Protein AF-A0A968T873-F1 (afdb_monomer)

Mean predicted aligned error: 3.43 Å

Secondary structure (DSSP, 8-state):
--------TTTTTBTT--HHHHHHHHHHTT--EEEEE-SS---TT---TT-TT-TTSPPTT-B--SEEEPTTT--EEEEEE-HHHHHHHHHHHHHHHHTT-EEEEE------SHHHHHH-TT---

Radius of gyration: 14.8 Å; Cα contacts (8 Å, |Δi|>4): 208; chains: 1; bounding box: 40×30×40 Å

Sequence (125 aa):
MIITSAEHYGAVMNADFDYAKYLATLKNDGMNYTRIFLGPYSEIGADLFGIKKNTMNPAPGKWLTPWVKDTATGRYKLDEWNEAFFSRLKSFIAEAQKNDVIVEVTFFTSYYGNHQWSNSPFNPQ

Foldseek 3Di:
DADDDAQLQLCLQFQPHPLLVVLLVCLVVVGAEYEYEQALFACAPHCPPVDPPRSRHHDPPRGDHQFDQDPVVRATDPVHGDPSSVVSVVVSVVSSVVSNHHYHYHHDDDDPDPVRLVNGNPNPD

Nearest PDB structures (foldseek):
  3ehe-assembly1_A  TM=5.124E-01  e=3.552E-01  Archaeoglobus fulgidus
  6fn2-assembly1_A  TM=3.966E-01  e=3.016E+00  Chlamydomonas reinhardtii
  3iha-assembly2_B-2  TM=4.652E-01  e=6.293E+00  Micrococcus luteus
  6ulw-assembly2_B  TM=4.425E-01  e=9.399E+00  Bacillus stratosphericus LAMA 585
  3qi7-assembly2_B  TM=2.977E-01  e=7.193E+00  Clostridioides difficile 630

Structure (mmCIF, N/CA/C/O backbone):
data_AF-A0A968T873-F1
#
_entry.id   AF-A0A968T873-F1
#
loop_
_atom_site.group_PDB
_atom_site.id
_atom_site.type_symbol
_atom_site.label_atom_id
_atom_site.label_alt_id
_atom_site.label_comp_id
_atom_site.label_asym_id
_atom_site.label_entity_id
_atom_site.label_seq_id
_atom_site.pdbx_PDB_ins_code
_atom_site.Cartn_x
_atom_site.Cartn_y
_atom_site.Cartn_z
_atom_site.occupancy
_atom_site.B_iso_or_equiv
_atom_site.auth_seq_id
_atom_site.auth_comp_id
_atom_site.auth_asym_id
_atom_site.auth_atom_id
_atom_site.pdbx_PDB_model_num
ATOM 1 N N . MET A 1 1 ? -20.165 -4.867 14.372 1.00 82.75 1 MET A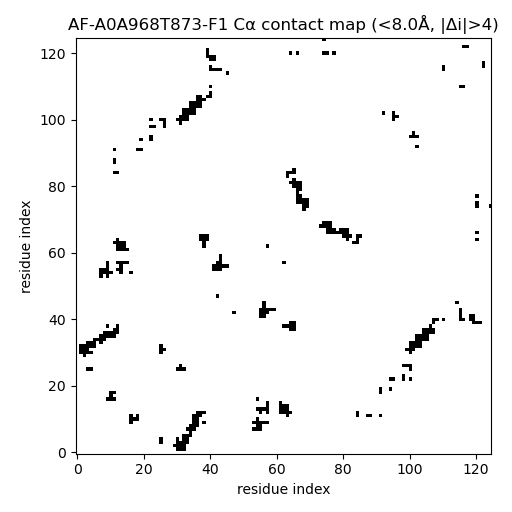 N 1
ATOM 2 C CA . MET A 1 1 ? -20.425 -3.902 13.280 1.00 82.75 1 MET A CA 1
ATOM 3 C C . MET A 1 1 ? -19.075 -3.413 12.766 1.00 82.75 1 MET A C 1
ATOM 5 O O . MET A 1 1 ? -18.198 -3.199 13.594 1.00 82.75 1 MET A O 1
ATOM 9 N N . ILE A 1 2 ? -18.886 -3.320 11.445 1.00 92.88 2 ILE A N 1
ATOM 10 C CA . ILE A 1 2 ? -17.647 -2.826 10.813 1.00 92.88 2 ILE A CA 1
ATOM 11 C C . ILE A 1 2 ? -17.907 -1.396 10.333 1.00 92.88 2 ILE A C 1
ATOM 13 O O . ILE A 1 2 ? -18.898 -1.174 9.639 1.00 92.88 2 ILE A O 1
ATOM 17 N N . ILE A 1 3 ? -17.062 -0.441 10.728 1.00 93.25 3 ILE A N 1
ATOM 18 C CA . ILE A 1 3 ? -17.201 0.986 10.394 1.00 93.25 3 ILE A CA 1
ATOM 19 C C . ILE A 1 3 ? -15.838 1.535 9.986 1.00 93.25 3 ILE A C 1
ATOM 21 O O . ILE A 1 3 ? -14.834 1.282 10.652 1.00 93.25 3 ILE A O 1
ATOM 25 N N . THR A 1 4 ? -15.796 2.289 8.887 1.00 93.06 4 THR A N 1
ATOM 26 C CA . THR A 1 4 ? -14.547 2.832 8.346 1.00 93.06 4 THR A CA 1
ATOM 27 C C . THR A 1 4 ? -14.763 3.922 7.294 1.00 93.06 4 THR A C 1
ATOM 29 O O . THR A 1 4 ? -15.829 4.013 6.686 1.00 93.06 4 THR A O 1
ATOM 32 N N . SER A 1 5 ? -13.702 4.686 7.039 1.00 84.81 5 SER A N 1
ATOM 33 C CA . SER A 1 5 ? -13.412 5.341 5.767 1.00 84.81 5 SER A CA 1
ATOM 34 C C . SER A 1 5 ? -12.170 4.682 5.141 1.00 84.81 5 SER A C 1
ATOM 36 O O . SER A 1 5 ? -11.038 4.858 5.610 1.00 84.81 5 SER A O 1
ATOM 38 N N . ALA A 1 6 ? -12.378 3.877 4.094 1.00 79.00 6 ALA A N 1
ATOM 39 C CA . ALA A 1 6 ? -11.365 2.964 3.552 1.00 79.00 6 ALA A CA 1
ATOM 40 C C . ALA A 1 6 ? -10.787 3.384 2.187 1.00 79.00 6 ALA A C 1
ATOM 42 O O . ALA A 1 6 ? -10.512 2.526 1.360 1.00 79.00 6 ALA A O 1
ATOM 43 N N . GLU A 1 7 ? -10.574 4.677 1.935 1.00 82.88 7 GLU A N 1
ATOM 44 C CA . GLU A 1 7 ? -10.035 5.170 0.646 1.00 82.88 7 GLU A CA 1
ATOM 45 C C . GLU A 1 7 ? -8.493 5.139 0.548 1.00 82.88 7 GLU A C 1
ATOM 47 O O . GLU A 1 7 ? -7.910 5.398 -0.505 1.00 82.88 7 GLU A O 1
ATOM 52 N N . HIS A 1 8 ? -7.795 4.809 1.638 1.00 91.31 8 HIS A N 1
ATOM 53 C CA . HIS A 1 8 ? -6.330 4.859 1.721 1.00 91.31 8 HIS A CA 1
ATOM 54 C C . HIS A 1 8 ? -5.661 3.567 1.211 1.00 91.31 8 HIS A C 1
ATOM 56 O O . HIS A 1 8 ? -4.762 3.022 1.852 1.00 91.31 8 HIS A O 1
ATOM 62 N N . TYR A 1 9 ? -6.085 3.081 0.039 1.00 94.44 9 TYR A N 1
ATOM 63 C CA . TYR A 1 9 ? -5.646 1.803 -0.541 1.00 94.44 9 TYR A CA 1
ATOM 64 C C . TYR A 1 9 ? -4.122 1.688 -0.689 1.00 94.44 9 TYR A C 1
ATOM 66 O O . TYR A 1 9 ? -3.556 0.603 -0.546 1.00 94.44 9 TYR A O 1
ATOM 74 N N . GLY A 1 10 ? -3.443 2.810 -0.933 1.00 95.25 10 GLY A N 1
ATOM 75 C CA . GLY A 1 10 ? -2.001 2.866 -1.135 1.00 95.25 10 GLY A CA 1
ATOM 76 C C . GLY A 1 10 ? -1.177 2.935 0.151 1.00 95.25 10 GLY A C 1
ATOM 77 O O . GLY A 1 10 ? 0.033 3.128 0.064 1.00 95.25 10 GLY A O 1
ATOM 78 N N . ALA A 1 11 ? -1.779 2.796 1.338 1.00 96.31 11 ALA A N 1
ATOM 79 C CA . ALA A 1 11 ? -1.117 3.066 2.620 1.00 96.31 11 ALA A CA 1
ATOM 80 C C . ALA A 1 11 ? 0.197 2.290 2.851 1.00 96.31 11 ALA A C 1
ATOM 82 O O . ALA A 1 11 ? 1.120 2.796 3.498 1.00 96.31 11 ALA A O 1
ATOM 83 N N . VAL A 1 12 ? 0.309 1.078 2.295 1.00 97.19 12 VAL A N 1
ATOM 84 C CA . VAL A 1 12 ? 1.535 0.266 2.355 1.00 97.19 12 VAL A CA 1
ATOM 85 C C . VAL A 1 12 ? 2.452 0.537 1.163 1.00 97.19 12 VAL A C 1
ATOM 87 O O . VAL A 1 12 ? 3.636 0.797 1.362 1.00 97.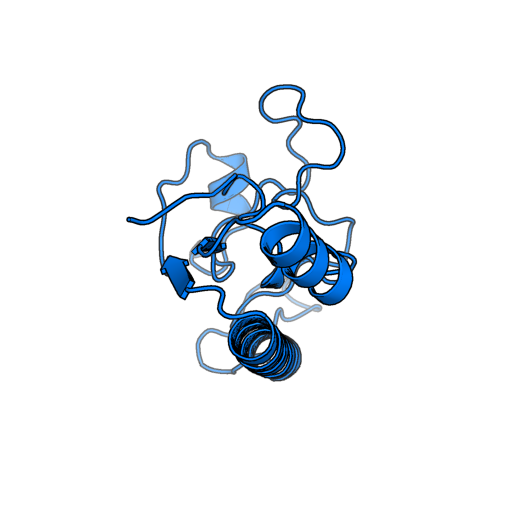19 12 VAL A O 1
ATOM 90 N N . MET A 1 13 ? 1.929 0.516 -0.065 1.00 95.81 13 MET A N 1
ATOM 91 C CA . MET A 1 13 ? 2.736 0.671 -1.286 1.00 95.81 13 MET A CA 1
ATOM 92 C C . MET A 1 13 ? 3.268 2.095 -1.518 1.00 95.81 13 MET A C 1
ATOM 94 O O . MET A 1 13 ? 4.179 2.279 -2.320 1.00 95.81 13 MET A O 1
ATOM 98 N N . ASN A 1 14 ? 2.733 3.103 -0.831 1.00 96.31 14 ASN A N 1
ATOM 99 C CA . ASN A 1 14 ? 3.256 4.463 -0.830 1.00 96.31 14 ASN A CA 1
ATOM 100 C C . ASN A 1 14 ? 4.215 4.650 0.350 1.00 96.31 14 ASN A C 1
ATOM 102 O O . ASN A 1 14 ? 3.782 4.708 1.502 1.00 96.31 14 ASN A O 1
ATOM 106 N N . ALA A 1 15 ? 5.515 4.750 0.066 1.00 96.00 15 ALA A N 1
ATOM 107 C CA . ALA A 1 15 ? 6.557 4.852 1.086 1.00 96.00 15 ALA A CA 1
ATOM 108 C C . ALA A 1 15 ? 6.449 6.114 1.961 1.00 96.00 15 ALA A C 1
ATOM 110 O O . ALA A 1 15 ? 6.886 6.083 3.110 1.00 96.00 15 ALA A O 1
ATOM 111 N N . ASP A 1 16 ? 5.842 7.189 1.450 1.00 96.00 16 ASP A N 1
ATOM 112 C CA . ASP A 1 16 ? 5.697 8.460 2.171 1.00 96.00 16 ASP A CA 1
ATOM 113 C C . ASP A 1 16 ? 4.396 8.543 2.987 1.00 96.00 16 ASP A C 1
ATOM 115 O O . ASP A 1 16 ? 4.174 9.516 3.708 1.00 96.00 16 ASP A O 1
ATOM 119 N N . PHE A 1 17 ? 3.517 7.537 2.899 1.00 96.44 17 PHE A N 1
ATOM 120 C CA . PHE A 1 17 ? 2.280 7.532 3.672 1.00 96.44 17 PHE A CA 1
ATOM 121 C C . PHE A 1 17 ? 2.553 7.245 5.155 1.00 96.44 17 PHE A C 1
ATOM 123 O O . PHE A 1 17 ? 3.177 6.241 5.507 1.00 96.44 17 PHE A O 1
ATOM 130 N N . ASP A 1 18 ? 2.050 8.099 6.042 1.00 97.50 18 ASP A N 1
ATOM 131 C CA . ASP A 1 18 ? 2.143 7.898 7.489 1.00 97.50 18 ASP A CA 1
ATOM 132 C C . ASP A 1 18 ? 0.990 7.008 7.975 1.00 97.50 18 ASP A C 1
ATOM 134 O O . ASP A 1 18 ? -0.071 7.479 8.400 1.00 97.50 18 ASP A O 1
ATOM 138 N N . TYR A 1 19 ? 1.188 5.692 7.871 1.00 97.62 19 TYR A N 1
ATOM 139 C CA . TYR A 1 19 ? 0.168 4.729 8.279 1.00 97.62 19 TYR A CA 1
ATOM 140 C C . TYR A 1 19 ? -0.060 4.689 9.789 1.00 97.62 19 TYR A C 1
ATOM 142 O O . TYR A 1 19 ? -1.158 4.340 10.211 1.00 97.62 19 TYR A O 1
ATOM 150 N N . ALA A 1 20 ? 0.936 5.044 10.605 1.00 98.19 20 ALA A N 1
ATOM 151 C CA . ALA A 1 20 ? 0.783 5.049 12.056 1.00 98.19 20 ALA A CA 1
ATOM 152 C C . ALA A 1 20 ? -0.196 6.147 12.473 1.00 98.19 20 ALA A C 1
ATOM 154 O O . ALA A 1 20 ? -1.156 5.885 13.199 1.00 98.19 20 ALA A O 1
ATOM 155 N N . LYS A 1 21 ? -0.021 7.355 11.920 1.00 97.94 21 LYS A N 1
ATOM 156 C CA . LYS A 1 21 ? -0.981 8.444 12.100 1.00 97.94 21 LYS A CA 1
ATOM 157 C C . LYS A 1 21 ? -2.367 8.065 11.587 1.00 97.94 21 LYS A C 1
ATOM 159 O O . LYS A 1 21 ? -3.344 8.292 12.290 1.00 97.94 21 LYS A O 1
ATOM 164 N N . TYR A 1 22 ? -2.457 7.471 10.397 1.00 97.19 22 TYR A N 1
ATOM 165 C CA . TYR A 1 22 ? -3.737 7.050 9.822 1.00 97.19 22 TYR A CA 1
ATOM 166 C C . TYR A 1 22 ? -4.484 6.041 10.708 1.00 97.19 22 TYR A C 1
ATOM 168 O O . TYR A 1 22 ? -5.653 6.255 11.020 1.00 97.19 22 TYR A O 1
ATOM 176 N N . LEU A 1 23 ? -3.818 4.974 11.155 1.00 97.94 23 LEU A N 1
ATOM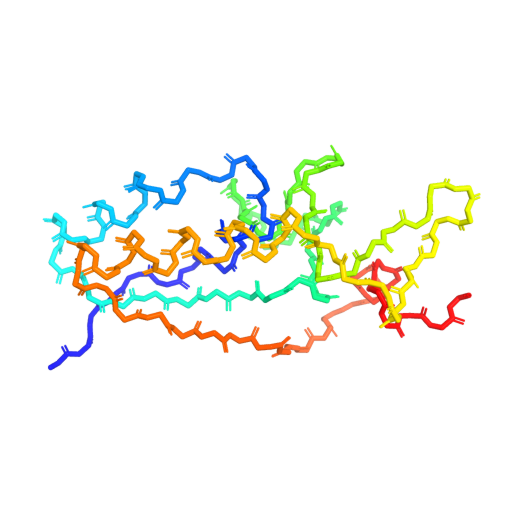 177 C CA . LEU A 1 23 ? -4.431 3.930 11.984 1.00 97.94 23 LEU A CA 1
ATOM 178 C C . LEU A 1 23 ? -4.831 4.457 13.369 1.00 97.94 23 LEU A C 1
ATOM 180 O O . LEU A 1 23 ? -5.898 4.106 13.871 1.00 97.94 23 LEU A O 1
ATOM 184 N N . ALA A 1 24 ? -4.027 5.349 13.956 1.00 98.19 24 ALA A N 1
ATOM 185 C CA . ALA A 1 24 ? -4.391 6.043 15.188 1.00 98.19 24 ALA A CA 1
ATOM 186 C C . ALA A 1 24 ? -5.620 6.949 14.995 1.00 98.19 24 ALA A C 1
ATOM 188 O O . ALA A 1 24 ? -6.492 6.992 15.860 1.00 98.19 24 ALA A O 1
ATOM 189 N N . THR A 1 25 ? -5.723 7.646 13.857 1.00 97.19 25 THR A N 1
ATOM 190 C CA . THR A 1 25 ? -6.911 8.438 13.510 1.00 97.19 25 THR A CA 1
ATOM 191 C C . THR A 1 25 ? -8.152 7.559 13.385 1.00 97.19 25 THR A C 1
ATOM 193 O O . THR A 1 25 ? -9.154 7.881 14.012 1.00 97.19 25 THR A O 1
ATOM 196 N N . LEU A 1 26 ? -8.080 6.424 12.674 1.00 97.25 26 LEU A N 1
ATOM 197 C CA . LEU A 1 26 ? -9.213 5.493 12.568 1.00 97.25 26 LEU A CA 1
ATOM 198 C C . LEU A 1 26 ? -9.740 5.093 13.948 1.00 97.25 26 LEU A C 1
ATOM 200 O O . LEU A 1 26 ? -10.933 5.222 14.208 1.00 97.25 26 LEU A O 1
ATOM 204 N N . LYS A 1 27 ? -8.845 4.682 14.851 1.00 96.88 27 LYS A N 1
ATOM 205 C CA . LYS A 1 27 ? -9.213 4.323 16.223 1.00 96.88 27 LYS A CA 1
ATOM 206 C C . LYS A 1 27 ? -9.872 5.482 16.968 1.00 96.88 27 LYS A C 1
ATOM 208 O O . LYS A 1 27 ? -10.909 5.288 17.598 1.00 96.88 27 LYS A O 1
ATOM 213 N N . ASN A 1 28 ? -9.269 6.670 16.917 1.00 97.44 28 ASN A N 1
ATOM 214 C CA . ASN A 1 28 ? -9.773 7.852 17.622 1.00 97.44 28 ASN A CA 1
ATOM 215 C C . ASN A 1 28 ? -11.162 8.277 17.126 1.00 97.44 28 ASN A C 1
ATOM 217 O O . ASN A 1 28 ? -11.967 8.755 17.921 1.00 97.44 28 ASN A O 1
ATOM 221 N N . ASP A 1 29 ? -11.453 8.035 15.849 1.00 97.00 29 ASP A N 1
ATOM 222 C CA . ASP A 1 29 ? -12.745 8.323 15.225 1.00 97.00 29 ASP A CA 1
ATOM 223 C C . ASP A 1 29 ? -13.741 7.145 15.340 1.00 97.00 29 ASP A C 1
ATOM 225 O O . ASP A 1 29 ? -14.828 7.183 14.761 1.00 97.00 29 ASP A O 1
ATOM 229 N N . GLY A 1 30 ? -13.401 6.086 16.088 1.00 96.19 30 GLY A N 1
ATOM 230 C CA . GLY A 1 30 ? -14.269 4.927 16.331 1.00 96.19 30 GLY A CA 1
ATOM 231 C C . GLY A 1 30 ? -14.397 3.957 15.149 1.00 96.19 30 GLY A C 1
ATOM 232 O O . GLY A 1 30 ? -15.327 3.150 15.108 1.00 96.19 30 GLY A O 1
ATOM 233 N N . MET A 1 31 ? -13.483 4.031 14.182 1.00 97.62 31 MET A N 1
ATOM 234 C CA . MET A 1 31 ? -13.402 3.132 13.032 1.00 97.62 31 MET A CA 1
ATOM 235 C C . MET A 1 31 ? -12.514 1.923 13.342 1.00 97.62 31 MET A C 1
ATOM 237 O O . MET A 1 31 ? -11.497 2.039 14.020 1.00 97.62 31 MET A O 1
ATOM 241 N N . ASN A 1 32 ? -12.872 0.758 12.799 1.00 97.31 32 ASN A N 1
ATOM 242 C CA . ASN A 1 32 ? -12.234 -0.525 13.123 1.00 97.31 32 ASN A CA 1
ATOM 243 C C . ASN A 1 32 ? -11.843 -1.350 11.890 1.00 97.31 32 ASN A C 1
ATOM 245 O O . ASN A 1 32 ? -11.612 -2.554 11.990 1.00 97.31 32 ASN A O 1
ATOM 249 N N . TYR A 1 33 ? -11.784 -0.728 10.714 1.00 97.69 33 TYR A N 1
ATOM 250 C CA . TYR A 1 33 ? -11.420 -1.409 9.475 1.00 97.69 33 TYR A CA 1
ATOM 251 C C . TYR A 1 33 ? -10.644 -0.489 8.532 1.00 97.69 33 TYR A C 1
ATOM 253 O O . TYR A 1 33 ? -10.825 0.727 8.547 1.00 97.69 33 TYR A O 1
ATOM 261 N N . THR A 1 34 ? -9.810 -1.065 7.674 1.00 97.56 34 THR A N 1
ATOM 262 C CA . THR A 1 34 ? -9.243 -0.408 6.494 1.00 97.56 34 THR A CA 1
ATOM 263 C C . THR A 1 34 ? -8.953 -1.432 5.397 1.00 97.56 34 THR A C 1
ATOM 265 O O . THR A 1 34 ? -8.851 -2.630 5.662 1.00 97.56 34 THR A O 1
ATOM 268 N N . ARG A 1 35 ? -8.796 -0.960 4.159 1.00 96.50 35 ARG A N 1
ATOM 269 C CA . ARG A 1 35 ? -8.477 -1.779 2.987 1.00 96.50 35 ARG A CA 1
ATOM 270 C C . ARG A 1 35 ? -7.202 -1.272 2.329 1.00 96.50 35 ARG A C 1
ATOM 272 O O . ARG A 1 35 ? -7.077 -0.078 2.078 1.00 96.50 35 ARG A O 1
ATOM 279 N N . ILE A 1 36 ? -6.287 -2.185 2.006 1.00 96.75 36 ILE A N 1
ATOM 280 C CA . ILE A 1 36 ? -5.006 -1.877 1.354 1.00 96.75 36 ILE A CA 1
ATOM 281 C C . ILE A 1 36 ? -4.782 -2.726 0.106 1.00 96.75 36 ILE A C 1
ATOM 283 O O . ILE A 1 36 ? -5.259 -3.859 0.019 1.00 96.75 36 ILE A O 1
ATOM 287 N N . PHE A 1 37 ? -4.032 -2.187 -0.856 1.00 95.25 37 PHE A N 1
ATOM 288 C CA . PHE A 1 37 ? -3.608 -2.883 -2.072 1.00 95.25 37 PHE A CA 1
ATOM 289 C C . PHE A 1 37 ? -2.111 -3.200 -1.989 1.00 95.25 37 PHE A C 1
ATOM 291 O O . PHE A 1 37 ? -1.313 -2.391 -1.512 1.00 95.25 37 PHE A O 1
ATOM 298 N N . LEU A 1 38 ? -1.714 -4.383 -2.466 1.00 88.44 38 LEU A N 1
ATOM 299 C CA . LEU A 1 38 ? -0.339 -4.879 -2.326 1.00 88.44 38 LEU A CA 1
ATOM 300 C C . LEU A 1 38 ? 0.604 -4.531 -3.486 1.00 88.44 38 LEU A C 1
ATOM 302 O O . LEU A 1 38 ? 1.718 -5.032 -3.532 1.00 88.44 38 LEU A O 1
ATOM 306 N N . GLY A 1 39 ? 0.212 -3.636 -4.389 1.00 78.12 39 GLY A N 1
ATOM 307 C CA . GLY A 1 39 ? 1.168 -2.964 -5.269 1.00 78.12 39 GLY A CA 1
ATOM 308 C C . GLY A 1 39 ? 1.400 -3.462 -6.702 1.00 78.12 39 GLY A C 1
ATOM 309 O O . GLY A 1 39 ? 2.227 -2.823 -7.340 1.00 78.12 39 GLY A O 1
ATOM 310 N N . PRO A 1 40 ? 0.728 -4.476 -7.295 1.00 88.25 40 PRO A N 1
ATOM 311 C CA . PRO A 1 40 ? 0.844 -4.679 -8.746 1.00 88.25 40 PRO A CA 1
ATOM 312 C C . PRO A 1 40 ? 0.125 -3.577 -9.551 1.00 88.25 40 PRO A C 1
ATOM 314 O O . PRO A 1 40 ? 0.429 -3.354 -10.721 1.00 88.25 40 PRO A O 1
ATOM 317 N N . TYR A 1 41 ? -0.795 -2.857 -8.905 1.00 93.25 41 TYR A N 1
ATOM 318 C CA . TYR A 1 41 ? -1.531 -1.725 -9.456 1.00 93.25 41 TYR A CA 1
ATOM 319 C C . TYR A 1 41 ? -1.143 -0.431 -8.730 1.00 93.25 41 TYR A C 1
ATOM 321 O O . TYR A 1 41 ? -1.135 -0.389 -7.499 1.00 93.25 41 TYR A O 1
ATOM 329 N N . SER A 1 42 ? -0.859 0.626 -9.493 1.00 92.12 42 SER A N 1
ATOM 330 C CA . SER A 1 42 ? -0.721 1.993 -8.990 1.00 92.12 42 SER A CA 1
ATOM 331 C C . SER A 1 42 ? -1.285 3.004 -9.977 1.00 92.12 42 SER A C 1
ATOM 333 O O . SER A 1 42 ? -1.441 2.729 -11.166 1.00 92.12 42 SER A O 1
ATOM 335 N N . GLU A 1 43 ? -1.560 4.194 -9.467 1.00 92.25 43 GLU A N 1
ATOM 336 C CA . GLU A 1 43 ? -2.070 5.343 -10.210 1.00 92.25 43 GLU A CA 1
ATOM 337 C C . GLU A 1 43 ? -0.958 6.375 -10.464 1.00 92.25 43 GLU A C 1
ATOM 339 O O . GLU A 1 43 ? -1.226 7.546 -10.720 1.00 92.25 43 GLU A O 1
ATOM 344 N N . ILE A 1 44 ? 0.307 5.941 -10.389 1.00 89.06 44 ILE A N 1
ATOM 345 C CA . ILE A 1 44 ? 1.486 6.799 -10.557 1.00 89.06 44 ILE A CA 1
ATOM 346 C C . ILE A 1 44 ? 1.425 7.528 -11.879 1.00 89.06 44 ILE A C 1
ATOM 348 O O . ILE A 1 44 ? 1.295 6.894 -12.919 1.00 89.06 44 ILE A O 1
ATOM 352 N N . GLY A 1 45 ? 1.595 8.847 -11.851 1.00 82.69 45 GLY A N 1
ATOM 353 C CA . GLY A 1 45 ? 1.669 9.655 -13.068 1.00 82.69 45 GLY A CA 1
ATOM 354 C C . GLY A 1 45 ? 0.346 9.766 -13.828 1.00 82.69 45 GLY A C 1
ATOM 355 O O . GLY A 1 45 ? 0.341 10.294 -14.935 1.00 82.69 45 GLY A O 1
ATOM 356 N N . ALA A 1 46 ? -0.762 9.298 -13.247 1.00 77.12 46 ALA A N 1
ATOM 357 C CA . ALA A 1 46 ? -2.101 9.564 -13.740 1.00 77.12 46 ALA A CA 1
ATOM 358 C C . ALA A 1 46 ? -2.816 10.529 -12.785 1.00 77.12 46 ALA A C 1
ATOM 360 O O . ALA A 1 46 ? -2.818 10.335 -11.569 1.00 77.12 46 ALA A O 1
ATOM 361 N N . ASP A 1 47 ? -3.439 11.570 -13.336 1.00 73.00 47 ASP A N 1
ATOM 362 C CA . ASP A 1 47 ? -4.399 12.388 -12.595 1.00 73.00 47 ASP A CA 1
ATOM 363 C C . ASP A 1 47 ? -5.763 11.695 -12.649 1.00 73.00 47 ASP A C 1
ATOM 365 O O . ASP A 1 47 ? -6.588 11.945 -13.530 1.00 73.00 47 ASP A O 1
ATOM 369 N N . LEU A 1 48 ? -5.950 10.712 -11.766 1.00 72.75 48 LEU A N 1
ATOM 370 C CA . LEU A 1 48 ? -7.197 9.965 -11.676 1.00 72.75 48 LEU A CA 1
ATOM 371 C C . LEU A 1 48 ? -8.158 10.657 -10.710 1.00 72.75 48 LEU A C 1
ATOM 373 O O . LEU A 1 48 ? -7.838 10.924 -9.550 1.00 72.75 48 LEU A O 1
ATOM 377 N N . PHE A 1 49 ? -9.363 10.929 -11.215 1.00 72.44 49 PHE A N 1
ATOM 378 C CA . PHE A 1 49 ? -10.522 11.401 -10.452 1.00 72.44 49 PHE A CA 1
ATOM 379 C C . PHE A 1 49 ? -10.337 12.742 -9.708 1.00 72.44 49 PHE A C 1
ATOM 381 O O . PHE A 1 49 ? -11.172 13.093 -8.877 1.00 72.44 49 PHE A O 1
ATOM 388 N N . GLY A 1 50 ? -9.271 13.508 -9.987 1.00 76.81 50 GLY A N 1
ATOM 389 C CA . GLY A 1 50 ? -8.989 14.791 -9.327 1.00 76.81 50 GLY A CA 1
ATOM 390 C C . GLY A 1 50 ? -8.706 14.672 -7.821 1.00 76.81 50 GLY A C 1
ATOM 391 O O . GLY A 1 50 ? -8.884 15.640 -7.073 1.00 76.81 50 GLY A O 1
ATOM 392 N N . ILE A 1 51 ? -8.297 13.485 -7.352 1.00 81.56 51 ILE A N 1
ATOM 393 C CA . ILE A 1 51 ? -8.104 13.194 -5.926 1.00 81.56 51 ILE A CA 1
ATOM 394 C C . ILE A 1 51 ? -6.806 13.836 -5.429 1.00 81.56 51 ILE A C 1
ATOM 396 O O . ILE A 1 51 ? -5.693 13.447 -5.792 1.00 81.56 51 ILE A O 1
ATOM 400 N N . LYS A 1 52 ? -6.932 14.800 -4.511 1.00 80.81 52 LYS A N 1
ATOM 401 C CA . LYS A 1 52 ? -5.779 15.407 -3.835 1.00 80.81 52 LYS A CA 1
ATOM 402 C C . LYS A 1 52 ? -5.156 14.414 -2.853 1.00 80.81 52 LYS A C 1
ATOM 404 O O . LYS A 1 52 ? -5.862 13.823 -2.047 1.00 80.81 52 LYS A O 1
ATOM 409 N N . LYS A 1 53 ? -3.820 14.307 -2.862 1.00 84.81 53 LYS A N 1
ATOM 410 C CA . LYS A 1 53 ? -3.042 13.407 -1.979 1.00 84.81 53 LYS A CA 1
ATOM 411 C C . LYS A 1 53 ? -3.444 11.930 -2.108 1.00 84.81 53 LYS A C 1
ATOM 413 O O . LYS A 1 53 ? -3.429 11.192 -1.127 1.00 84.81 53 LYS A O 1
ATOM 418 N N . ASN A 1 54 ? -3.785 11.512 -3.324 1.00 90.62 54 ASN A N 1
ATOM 419 C CA . ASN A 1 54 ? -4.112 10.133 -3.640 1.00 90.62 54 ASN A CA 1
ATOM 420 C C . ASN A 1 54 ? -2.999 9.171 -3.188 1.00 90.62 54 ASN A C 1
ATOM 422 O O . ASN A 1 54 ? -1.878 9.206 -3.698 1.00 90.62 54 ASN A O 1
ATOM 426 N N . THR A 1 55 ? -3.323 8.280 -2.252 1.00 92.88 55 THR A N 1
ATOM 427 C CA . THR A 1 55 ? -2.359 7.297 -1.740 1.00 92.88 55 THR A CA 1
ATOM 428 C C . THR A 1 55 ? -1.892 6.314 -2.814 1.00 92.88 55 THR A C 1
ATOM 430 O O . THR A 1 55 ? -0.775 5.809 -2.710 1.00 92.88 55 THR A O 1
ATOM 433 N N . MET A 1 56 ? -2.691 6.097 -3.865 1.00 93.31 56 MET A N 1
ATOM 434 C CA . MET A 1 56 ? -2.384 5.227 -5.002 1.00 93.31 56 MET A CA 1
ATOM 435 C C . MET A 1 56 ? -1.477 5.870 -6.056 1.00 93.31 56 MET A C 1
ATOM 437 O O . MET A 1 56 ? -0.965 5.151 -6.914 1.00 93.31 56 MET A O 1
ATOM 441 N N . ASN A 1 57 ? -1.188 7.173 -5.953 1.00 93.25 57 ASN A N 1
ATOM 442 C CA . ASN A 1 57 ? -0.222 7.897 -6.787 1.00 93.25 57 ASN A CA 1
ATOM 443 C C . ASN A 1 57 ? 1.025 8.311 -5.964 1.00 93.25 57 ASN A C 1
ATOM 445 O O . ASN A 1 57 ? 1.198 9.497 -5.665 1.00 93.25 57 ASN A O 1
ATOM 449 N N . PRO A 1 58 ? 1.880 7.359 -5.524 1.00 92.88 58 PRO A N 1
ATOM 450 C CA . PRO A 1 58 ? 3.147 7.682 -4.874 1.00 92.88 58 PRO A CA 1
ATOM 451 C C . PRO A 1 58 ? 4.014 8.622 -5.715 1.00 92.88 58 PRO A C 1
ATOM 453 O O . PRO A 1 58 ? 4.044 8.533 -6.943 1.00 92.88 58 PRO A O 1
ATOM 456 N N . ALA A 1 59 ? 4.798 9.465 -5.042 1.00 92.19 59 ALA A N 1
ATOM 457 C CA . ALA A 1 59 ? 5.815 10.273 -5.705 1.00 92.19 59 ALA A CA 1
ATOM 458 C C . ALA A 1 59 ? 6.863 9.388 -6.426 1.00 92.19 59 ALA A C 1
ATOM 460 O O . ALA A 1 59 ? 7.029 8.209 -6.084 1.00 92.19 59 ALA A O 1
ATOM 461 N N . PRO A 1 60 ? 7.606 9.928 -7.412 1.00 90.56 60 PRO A N 1
ATOM 462 C CA . PRO A 1 60 ? 8.649 9.178 -8.107 1.00 90.56 60 PRO A CA 1
ATOM 463 C C . PRO A 1 60 ? 9.626 8.495 -7.136 1.00 90.56 60 PRO A C 1
ATOM 465 O O . PRO A 1 60 ? 10.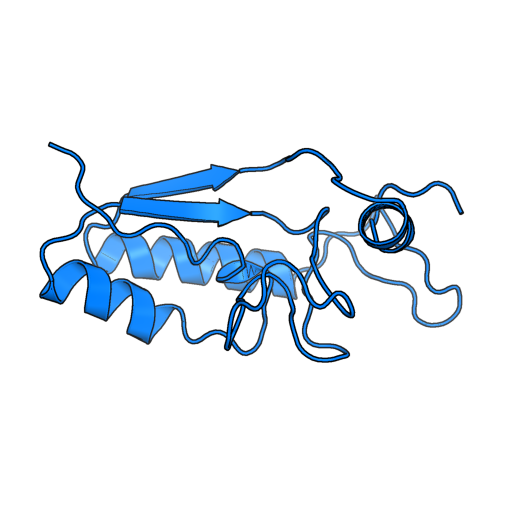149 9.120 -6.217 1.00 90.56 60 PRO A O 1
ATOM 468 N N . GLY A 1 61 ? 9.848 7.191 -7.324 1.00 90.75 61 GLY A N 1
ATOM 469 C CA . GLY A 1 61 ? 10.719 6.377 -6.464 1.00 90.75 61 GLY A CA 1
ATOM 470 C C . GLY A 1 61 ? 10.113 5.949 -5.119 1.00 90.75 61 GLY A C 1
ATOM 471 O O . GLY A 1 61 ? 10.784 5.272 -4.347 1.00 90.75 61 GLY A O 1
ATOM 472 N N . LYS A 1 62 ? 8.856 6.306 -4.827 1.00 94.06 62 LYS A N 1
ATOM 473 C CA . LYS A 1 62 ? 8.179 6.000 -3.550 1.00 94.06 62 LYS A CA 1
ATOM 474 C C . LYS A 1 62 ? 7.153 4.882 -3.642 1.00 94.06 62 LYS A C 1
ATOM 476 O O . LYS A 1 62 ? 6.502 4.561 -2.650 1.00 94.06 62 LYS A O 1
ATOM 481 N N . TRP A 1 63 ? 7.013 4.287 -4.818 1.00 94.44 63 TRP A N 1
ATOM 482 C CA . TRP A 1 63 ? 6.171 3.122 -5.013 1.00 94.44 63 TRP A CA 1
ATOM 483 C C . TRP A 1 63 ? 6.914 1.846 -4.654 1.00 94.44 63 TRP A C 1
ATOM 485 O O . TRP A 1 63 ? 7.880 1.460 -5.311 1.00 94.44 63 TRP A O 1
ATOM 495 N N . LEU A 1 64 ? 6.439 1.193 -3.603 1.00 95.62 64 LEU A N 1
ATOM 496 C CA . LEU A 1 64 ? 6.896 -0.113 -3.173 1.00 95.62 64 LEU A CA 1
ATOM 497 C C . LEU A 1 64 ? 5.987 -1.180 -3.778 1.00 95.62 64 LEU A C 1
ATOM 499 O O . LEU A 1 64 ? 4.769 -1.139 -3.609 1.00 95.62 64 LEU A O 1
ATOM 503 N N . THR A 1 65 ? 6.598 -2.158 -4.436 1.00 95.62 65 THR A N 1
ATOM 504 C CA . THR A 1 65 ? 5.916 -3.370 -4.907 1.00 95.62 65 THR A CA 1
ATOM 505 C C . THR A 1 65 ? 6.478 -4.595 -4.185 1.00 95.62 65 THR A C 1
ATOM 507 O O . THR A 1 65 ? 7.584 -4.492 -3.643 1.00 95.62 65 THR A O 1
ATOM 510 N N . PRO A 1 66 ? 5.789 -5.750 -4.206 1.00 96.81 66 PRO A N 1
ATOM 511 C CA . PRO A 1 66 ? 6.290 -6.988 -3.612 1.00 96.81 66 PRO A CA 1
ATOM 512 C C . PRO A 1 66 ? 7.596 -7.480 -4.239 1.00 96.81 66 PRO A C 1
ATOM 514 O O . PRO A 1 66 ? 8.326 -8.221 -3.590 1.00 96.81 66 PRO A O 1
ATOM 517 N N . TRP A 1 67 ? 7.906 -7.047 -5.462 1.00 96.62 67 TRP A N 1
ATOM 518 C CA . TRP A 1 67 ? 9.086 -7.456 -6.220 1.00 96.62 67 TRP A CA 1
ATOM 519 C C . TRP A 1 67 ? 10.088 -6.320 -6.374 1.00 96.62 67 TRP A C 1
ATOM 521 O O . TRP A 1 67 ? 9.740 -5.132 -6.343 1.00 96.62 67 TRP A O 1
ATOM 531 N N . VAL A 1 68 ? 11.353 -6.688 -6.546 1.00 94.38 68 VAL A N 1
ATOM 532 C CA . VAL A 1 68 ? 12.424 -5.725 -6.810 1.00 94.38 68 VAL A CA 1
ATOM 533 C C . VAL A 1 68 ? 12.333 -5.255 -8.261 1.00 94.38 68 VAL A C 1
ATOM 535 O O . VAL A 1 68 ? 12.187 -6.060 -9.181 1.00 94.38 68 VAL A O 1
ATOM 538 N N . LYS A 1 69 ? 12.434 -3.939 -8.470 1.00 92.44 69 LYS A N 1
ATOM 539 C CA . LYS A 1 69 ? 12.594 -3.357 -9.803 1.00 92.44 69 LYS A CA 1
ATOM 540 C C . LYS A 1 69 ? 14.077 -3.301 -10.146 1.00 92.44 69 LYS A C 1
ATOM 542 O O . LYS A 1 69 ? 14.851 -2.666 -9.432 1.00 92.44 69 LYS A O 1
ATOM 547 N N . ASP A 1 70 ? 14.459 -3.939 -11.239 1.00 92.38 70 ASP A N 1
ATOM 548 C CA . ASP A 1 70 ? 15.773 -3.777 -11.838 1.00 92.38 70 ASP A CA 1
ATOM 549 C C . ASP A 1 70 ? 15.869 -2.376 -12.456 1.00 92.38 70 ASP A C 1
ATOM 551 O O . ASP A 1 70 ? 15.106 -2.007 -13.350 1.00 92.38 70 ASP A O 1
ATOM 555 N N . THR A 1 71 ? 16.794 -1.564 -11.951 1.00 89.44 71 THR A N 1
ATOM 556 C CA . THR A 1 71 ? 16.987 -0.182 -12.402 1.00 89.44 71 THR A CA 1
ATOM 557 C C . THR A 1 71 ? 17.689 -0.086 -13.753 1.00 89.44 71 THR A C 1
ATOM 559 O O . THR A 1 71 ? 17.541 0.937 -14.418 1.00 89.44 71 THR A O 1
ATOM 562 N N . ALA A 1 72 ? 18.413 -1.125 -14.182 1.00 91.19 72 ALA A N 1
ATOM 563 C CA . ALA A 1 72 ? 19.093 -1.147 -15.473 1.00 91.19 72 ALA A CA 1
ATOM 564 C C . ALA A 1 72 ? 18.119 -1.445 -16.620 1.00 91.19 72 ALA A C 1
ATOM 566 O O . ALA A 1 72 ? 18.206 -0.830 -17.681 1.00 91.19 72 ALA A O 1
ATOM 567 N N . THR A 1 73 ? 17.180 -2.371 -16.404 1.00 90.81 73 THR A N 1
ATOM 568 C CA . THR A 1 73 ? 16.202 -2.788 -17.426 1.00 90.81 73 THR A CA 1
ATOM 569 C C . THR A 1 73 ? 14.834 -2.130 -17.263 1.00 90.81 73 THR A C 1
ATOM 571 O O . THR A 1 73 ? 14.039 -2.115 -18.198 1.00 90.81 73 THR A O 1
ATOM 574 N N . GLY A 1 74 ? 14.528 -1.604 -16.075 1.00 88.62 74 GLY A N 1
ATOM 575 C CA . GLY A 1 74 ? 13.207 -1.091 -15.722 1.00 88.62 74 GLY A CA 1
ATOM 576 C C . GLY A 1 74 ? 12.164 -2.180 -15.440 1.00 88.62 74 GLY A C 1
ATOM 577 O O . GLY A 1 74 ? 11.014 -1.831 -15.164 1.00 88.62 74 GLY A O 1
ATOM 578 N N . ARG A 1 75 ? 12.539 -3.466 -15.484 1.00 91.38 75 ARG A N 1
ATOM 579 C CA . ARG A 1 75 ? 11.642 -4.615 -15.276 1.00 91.38 75 ARG A CA 1
ATOM 580 C C . ARG A 1 75 ? 11.592 -5.044 -13.813 1.00 91.38 75 ARG A C 1
ATOM 582 O O . ARG A 1 75 ? 12.485 -4.731 -13.031 1.00 91.38 75 ARG A O 1
ATOM 589 N N . TYR A 1 76 ? 10.551 -5.780 -13.438 1.00 94.25 76 TYR A N 1
ATOM 590 C CA . TYR A 1 76 ? 10.439 -6.374 -12.107 1.00 94.25 76 TYR A CA 1
ATOM 591 C C . TYR A 1 76 ? 10.928 -7.819 -12.119 1.00 94.25 76 TYR A C 1
ATOM 593 O O . TYR A 1 76 ? 10.592 -8.591 -13.015 1.00 94.25 76 TYR A O 1
ATOM 601 N N . LYS A 1 77 ? 11.705 -8.186 -11.103 1.00 94.94 77 LYS A N 1
ATOM 602 C CA . LYS A 1 77 ? 12.169 -9.555 -10.890 1.00 94.94 77 LYS A CA 1
ATOM 603 C C . LYS A 1 77 ? 11.145 -10.323 -10.063 1.00 94.94 77 LYS A C 1
ATOM 605 O O . LYS A 1 77 ? 11.092 -10.179 -8.844 1.00 94.94 77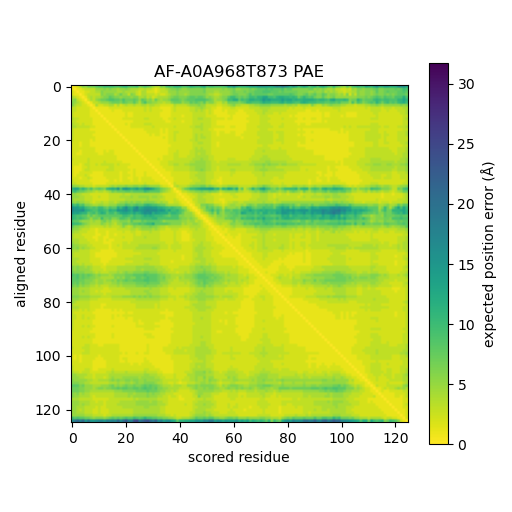 LYS A O 1
ATOM 610 N N . LEU A 1 78 ? 10.282 -11.088 -10.729 1.00 94.44 78 LEU A N 1
ATOM 611 C CA . LEU A 1 78 ? 9.137 -11.737 -10.075 1.00 94.44 78 LEU A CA 1
ATOM 612 C C . LEU A 1 78 ? 9.514 -12.931 -9.178 1.00 94.44 78 LEU A C 1
ATOM 614 O O . LEU A 1 78 ? 8.678 -13.424 -8.422 1.00 94.44 78 LEU A O 1
ATOM 618 N N . ASP A 1 79 ? 10.768 -13.368 -9.247 1.00 95.81 79 ASP A N 1
ATOM 619 C CA . ASP A 1 79 ? 11.406 -14.396 -8.425 1.00 95.81 79 ASP A CA 1
ATOM 620 C C . ASP A 1 79 ? 12.189 -13.829 -7.223 1.00 95.81 79 ASP A C 1
ATOM 622 O O . ASP A 1 79 ? 12.637 -14.596 -6.371 1.00 95.81 79 ASP A O 1
ATOM 626 N N . GLU A 1 80 ? 12.314 -12.501 -7.106 1.00 96.50 80 GLU A N 1
ATOM 627 C CA . GLU A 1 80 ? 13.007 -11.822 -6.006 1.00 96.50 80 GLU A CA 1
ATOM 628 C C . GLU A 1 80 ? 12.041 -10.936 -5.197 1.00 96.50 80 GLU A C 1
ATOM 630 O O . GLU A 1 80 ? 11.441 -9.982 -5.707 1.00 96.50 80 GLU A O 1
ATOM 635 N N . TRP A 1 81 ? 11.916 -11.216 -3.896 1.00 97.06 81 TRP A N 1
ATOM 636 C CA . TRP A 1 81 ? 11.087 -10.418 -2.992 1.00 97.06 81 TRP A CA 1
ATOM 637 C C . TRP A 1 81 ? 11.741 -9.087 -2.613 1.00 97.06 81 TRP A C 1
ATOM 639 O O . TRP A 1 81 ? 12.930 -8.999 -2.315 1.00 97.06 81 TRP A O 1
ATOM 649 N N . ASN A 1 82 ? 10.924 -8.039 -2.544 1.00 97.31 82 ASN A N 1
ATOM 650 C CA . ASN A 1 82 ? 11.304 -6.742 -2.008 1.00 97.31 82 ASN A CA 1
ATOM 651 C C . ASN A 1 82 ? 11.086 -6.705 -0.488 1.00 97.31 82 ASN A C 1
ATOM 653 O O . ASN A 1 82 ? 9.987 -6.421 -0.001 1.00 97.31 82 ASN A O 1
ATOM 657 N N . GLU A 1 83 ? 12.150 -6.943 0.276 1.00 98.06 83 GLU A N 1
ATOM 658 C CA . GLU A 1 83 ? 12.103 -6.944 1.745 1.00 98.06 83 GLU A CA 1
ATOM 659 C C . GLU A 1 83 ? 11.599 -5.622 2.343 1.00 98.06 83 GLU A C 1
ATOM 661 O O . GLU A 1 83 ? 10.919 -5.627 3.371 1.00 98.06 83 GLU A O 1
ATOM 666 N N . ALA A 1 84 ? 11.849 -4.480 1.690 1.00 96.81 84 ALA A N 1
ATOM 667 C CA . ALA A 1 84 ? 11.349 -3.190 2.166 1.00 96.81 84 ALA A CA 1
ATOM 668 C C . ALA A 1 84 ? 9.813 -3.125 2.132 1.00 96.81 84 ALA A C 1
ATOM 670 O O . ALA A 1 84 ? 9.191 -2.603 3.060 1.00 96.81 84 ALA A O 1
ATOM 671 N N . PHE A 1 85 ? 9.192 -3.705 1.100 1.00 97.56 85 PHE A N 1
ATOM 672 C CA . PHE A 1 85 ? 7.738 -3.806 1.005 1.00 97.56 85 PHE A CA 1
ATOM 673 C C . PHE A 1 85 ? 7.168 -4.704 2.109 1.00 97.56 85 PHE A C 1
ATOM 675 O O . PHE A 1 85 ? 6.268 -4.285 2.839 1.00 97.56 85 PHE A O 1
ATOM 682 N N . PHE A 1 86 ? 7.710 -5.913 2.288 1.00 97.94 86 PHE A N 1
ATOM 683 C CA . PHE A 1 86 ? 7.187 -6.853 3.286 1.00 97.94 86 PHE A CA 1
ATOM 684 C C . PHE A 1 86 ? 7.458 -6.417 4.726 1.00 97.94 86 PHE A C 1
ATOM 686 O O . PHE A 1 86 ? 6.608 -6.629 5.592 1.00 97.94 86 PHE A O 1
ATOM 693 N N . SER A 1 87 ? 8.596 -5.775 4.993 1.00 98.50 87 SER A N 1
ATOM 694 C CA . SER A 1 87 ? 8.880 -5.154 6.289 1.00 98.50 87 SER A CA 1
ATOM 695 C C . SER A 1 87 ? 7.836 -4.085 6.620 1.00 98.50 87 SER A C 1
ATOM 697 O O . SER A 1 87 ? 7.233 -4.100 7.697 1.00 98.50 87 SER A O 1
ATOM 699 N N . ARG A 1 88 ? 7.526 -3.215 5.651 1.00 98.00 88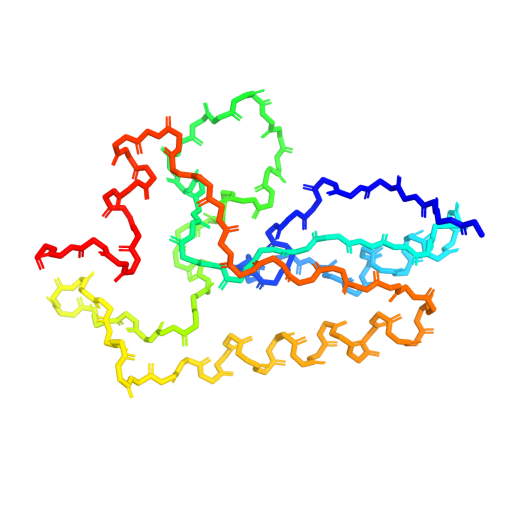 ARG A N 1
ATOM 700 C CA . ARG A 1 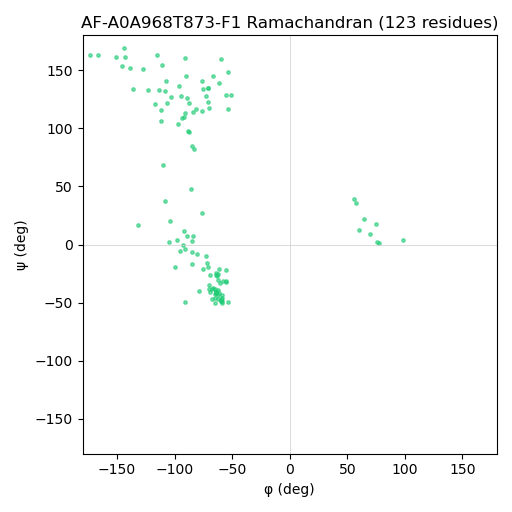88 ? 6.494 -2.186 5.804 1.00 98.00 88 ARG A CA 1
ATOM 701 C C . ARG A 1 88 ? 5.095 -2.777 5.977 1.00 98.00 88 ARG A C 1
ATOM 703 O O . ARG A 1 88 ? 4.372 -2.324 6.857 1.00 98.00 88 ARG A O 1
ATOM 710 N N . LEU A 1 89 ? 4.726 -3.803 5.207 1.00 98.38 89 LEU A N 1
ATOM 711 C CA . LEU A 1 89 ? 3.446 -4.503 5.356 1.00 98.38 89 LEU A CA 1
ATOM 712 C C . LEU A 1 89 ? 3.297 -5.104 6.760 1.00 98.38 89 LEU A C 1
ATOM 714 O O . LEU A 1 89 ? 2.284 -4.884 7.417 1.00 98.38 89 LEU A O 1
ATOM 718 N N . LYS A 1 90 ? 4.314 -5.821 7.251 1.00 98.62 90 LYS A N 1
ATOM 719 C CA . LYS A 1 90 ? 4.300 -6.406 8.602 1.00 98.62 90 LYS A CA 1
ATOM 720 C C . LYS A 1 90 ? 4.183 -5.325 9.679 1.00 98.62 90 LYS A C 1
ATOM 722 O O . LYS A 1 90 ? 3.412 -5.490 10.620 1.00 98.62 90 LYS A O 1
ATOM 727 N N . SER A 1 91 ? 4.899 -4.211 9.519 1.00 98.69 91 SER A N 1
ATOM 728 C CA . SER A 1 91 ? 4.815 -3.065 10.431 1.00 98.69 91 SER A CA 1
ATOM 729 C C . SER A 1 91 ? 3.425 -2.417 10.421 1.00 98.69 91 SER A C 1
ATOM 731 O O . SER A 1 91 ? 2.876 -2.137 11.483 1.00 98.69 91 SER A O 1
ATOM 733 N N . PHE A 1 92 ? 2.807 -2.267 9.244 1.00 98.56 92 PHE A N 1
ATOM 734 C CA . PHE A 1 92 ? 1.429 -1.793 9.103 1.00 98.56 92 PHE A CA 1
ATOM 735 C C . PHE A 1 92 ? 0.432 -2.705 9.831 1.00 98.56 92 PHE A C 1
ATOM 737 O O . PHE A 1 92 ? -0.383 -2.218 10.607 1.00 98.56 92 PHE A O 1
ATOM 744 N N . ILE A 1 93 ? 0.514 -4.027 9.625 1.00 98.62 93 ILE A N 1
ATOM 745 C CA . ILE A 1 93 ? -0.370 -4.998 10.294 1.00 98.62 93 ILE A CA 1
ATOM 746 C C . ILE A 1 93 ? -0.186 -4.959 11.815 1.00 98.62 93 ILE A C 1
ATOM 748 O O . ILE A 1 93 ? -1.170 -4.939 12.553 1.00 98.62 93 ILE A O 1
ATOM 752 N N . ALA A 1 94 ? 1.059 -4.901 12.295 1.00 98.81 94 ALA A N 1
ATOM 753 C CA . ALA A 1 94 ? 1.341 -4.799 13.723 1.00 98.81 94 ALA A CA 1
ATOM 754 C C . ALA A 1 94 ? 0.779 -3.500 14.326 1.00 98.81 94 ALA A C 1
ATOM 756 O O . ALA A 1 94 ? 0.258 -3.506 15.439 1.00 98.81 94 ALA A O 1
ATOM 757 N N . GLU A 1 95 ? 0.859 -2.388 13.596 1.00 98.75 95 GLU A N 1
ATOM 758 C CA . GLU A 1 95 ? 0.291 -1.113 14.029 1.00 98.75 95 GLU A CA 1
ATOM 759 C C . GLU A 1 95 ? -1.243 -1.132 14.016 1.00 98.75 95 GLU A C 1
ATOM 761 O O . GLU A 1 95 ? -1.873 -0.628 14.944 1.00 98.75 95 GLU A O 1
ATOM 766 N N . ALA A 1 96 ? -1.858 -1.777 13.024 1.00 98.44 96 ALA A N 1
ATOM 767 C CA . ALA A 1 96 ? -3.308 -1.937 12.956 1.00 98.44 96 ALA A CA 1
ATOM 768 C C . ALA A 1 96 ? -3.825 -2.776 14.133 1.00 98.44 96 ALA A C 1
ATOM 770 O O . ALA A 1 96 ? -4.805 -2.397 14.772 1.00 98.44 96 ALA A O 1
ATOM 771 N N . GLN A 1 97 ? -3.102 -3.840 14.502 1.00 98.62 97 GLN A N 1
ATOM 772 C CA . GLN A 1 97 ? -3.411 -4.658 15.676 1.00 98.62 97 GLN A CA 1
ATOM 773 C C . GLN A 1 97 ? -3.407 -3.837 16.977 1.00 98.62 97 GLN A C 1
ATOM 775 O O . GLN A 1 97 ? -4.315 -3.983 17.791 1.00 98.62 97 GLN A O 1
ATOM 780 N N . LYS A 1 98 ? -2.431 -2.940 17.183 1.00 98.56 98 LYS A N 1
ATOM 781 C CA . LYS A 1 98 ? -2.410 -2.046 18.365 1.00 98.56 98 LYS A CA 1
ATOM 782 C C . LYS A 1 98 ? -3.608 -1.093 18.406 1.00 98.56 98 LYS A C 1
ATOM 784 O O . LYS A 1 98 ? -3.998 -0.620 19.479 1.00 98.56 98 LYS A O 1
ATOM 789 N N . ASN A 1 99 ? -4.157 -0.778 17.236 1.00 98.31 99 ASN A N 1
ATOM 790 C CA . ASN A 1 99 ? -5.262 0.152 17.079 1.00 98.31 99 ASN A CA 1
ATOM 791 C C . ASN A 1 99 ? -6.637 -0.526 16.969 1.00 98.31 99 ASN A C 1
ATOM 793 O O . ASN A 1 99 ? -7.622 0.187 16.822 1.00 98.31 99 ASN A O 1
ATOM 797 N N . ASP A 1 100 ? -6.711 -1.856 17.105 1.00 97.56 100 ASP A N 1
ATOM 798 C CA . ASP A 1 100 ? -7.941 -2.650 16.944 1.00 97.56 100 ASP A CA 1
ATOM 799 C C . ASP A 1 100 ? -8.618 -2.440 15.572 1.00 97.56 100 ASP A C 1
ATOM 801 O O . ASP A 1 100 ? -9.839 -2.353 15.441 1.00 97.56 100 ASP A O 1
ATOM 805 N N . VAL A 1 101 ? -7.795 -2.325 14.523 1.00 98.12 101 VAL A N 1
ATOM 806 C CA . VAL A 1 101 ? -8.240 -2.123 13.139 1.00 98.12 101 VAL A CA 1
ATOM 807 C C . VAL A 1 101 ? -8.053 -3.410 12.335 1.00 98.12 101 VAL A C 1
ATOM 809 O O . VAL A 1 101 ? -6.938 -3.907 12.171 1.00 98.12 101 VAL A O 1
ATOM 812 N N . ILE A 1 102 ? -9.145 -3.924 11.773 1.00 97.81 102 ILE A N 1
ATOM 813 C CA . ILE A 1 102 ? -9.144 -5.023 10.803 1.00 97.81 102 ILE A CA 1
ATOM 814 C C . ILE A 1 102 ? -8.563 -4.520 9.478 1.00 97.81 102 ILE A C 1
ATOM 816 O O . ILE A 1 102 ? -8.951 -3.465 8.980 1.00 97.81 102 ILE A O 1
ATOM 820 N N . VAL A 1 103 ? -7.667 -5.294 8.868 1.00 97.94 103 VAL A N 1
ATOM 821 C CA . VAL A 1 103 ? -7.068 -4.949 7.573 1.00 97.94 103 VAL A CA 1
ATOM 822 C C . VAL A 1 103 ? -7.546 -5.922 6.503 1.00 97.94 103 VAL A C 1
ATOM 824 O O . VAL A 1 103 ? -7.214 -7.106 6.542 1.00 97.94 103 VAL A O 1
ATOM 827 N N . GLU A 1 104 ? -8.279 -5.422 5.511 1.00 96.62 104 GLU A N 1
ATOM 828 C CA . GLU A 1 104 ? -8.517 -6.153 4.269 1.00 96.62 104 GLU A CA 1
ATOM 829 C C . GLU A 1 104 ? -7.318 -5.997 3.335 1.00 96.62 104 GLU A C 1
ATOM 831 O O . GLU A 1 104 ? -7.001 -4.905 2.853 1.00 96.62 104 GLU A O 1
ATOM 836 N N . VAL A 1 105 ? -6.670 -7.120 3.046 1.00 96.31 105 VAL A N 1
ATOM 837 C CA . VAL A 1 105 ? -5.510 -7.180 2.162 1.00 96.31 105 VAL A CA 1
ATOM 838 C C . VAL A 1 105 ? -5.962 -7.585 0.762 1.00 96.31 105 VAL A C 1
ATOM 840 O O . VAL A 1 105 ? -6.261 -8.748 0.499 1.00 96.31 105 VAL A O 1
ATOM 843 N N . THR A 1 106 ? -6.016 -6.620 -0.155 1.00 95.12 106 THR A N 1
ATOM 844 C CA . THR A 1 106 ? -6.381 -6.853 -1.557 1.00 95.12 106 THR A CA 1
ATOM 845 C C . THR A 1 106 ? -5.131 -7.127 -2.391 1.00 95.12 106 THR A C 1
ATOM 847 O O . THR A 1 106 ? -4.325 -6.231 -2.652 1.00 95.12 106 THR A O 1
ATOM 850 N N . PHE A 1 107 ? -4.976 -8.375 -2.837 1.00 91.81 107 PHE A N 1
ATOM 851 C CA . PHE A 1 107 ? -3.858 -8.779 -3.695 1.00 91.81 107 PHE A CA 1
ATOM 852 C C . PHE A 1 107 ? -3.952 -8.185 -5.104 1.00 91.81 107 PHE A C 1
ATOM 854 O O . PHE A 1 107 ? -2.944 -7.735 -5.649 1.00 91.81 107 PHE A O 1
ATOM 861 N N . PHE A 1 108 ? -5.158 -8.162 -5.681 1.00 90.12 108 PHE A N 1
ATOM 862 C CA . PHE A 1 108 ? -5.378 -7.791 -7.078 1.00 90.12 108 PHE A CA 1
ATOM 863 C C . PHE A 1 108 ? -6.615 -6.910 -7.251 1.00 90.12 108 PHE A C 1
ATOM 865 O O . PHE A 1 108 ? -7.581 -7.002 -6.496 1.00 90.12 108 PHE A O 1
ATOM 872 N N . THR A 1 109 ? -6.572 -6.076 -8.285 1.00 90.00 109 THR A N 1
ATOM 873 C CA . THR A 1 109 ? -7.664 -5.208 -8.732 1.00 90.00 109 THR A CA 1
ATOM 874 C C . THR A 1 109 ? -7.644 -5.128 -10.259 1.00 90.00 109 THR A C 1
ATOM 876 O O . THR A 1 109 ? -6.679 -5.557 -10.897 1.00 90.00 109 THR A O 1
ATOM 879 N N . SER A 1 110 ? -8.695 -4.565 -10.845 1.00 89.31 110 SER A N 1
ATOM 880 C CA . SER A 1 110 ? -8.748 -4.262 -12.273 1.00 89.31 110 SER A CA 1
ATOM 881 C C . SER A 1 110 ? -7.746 -3.168 -12.654 1.00 89.31 110 SER A C 1
ATOM 883 O O . SER A 1 110 ? -7.541 -2.207 -11.912 1.00 89.31 110 SER A O 1
ATOM 885 N N . TYR A 1 111 ? -7.174 -3.272 -13.854 1.00 89.50 111 TYR A N 1
ATOM 886 C CA . TYR A 1 111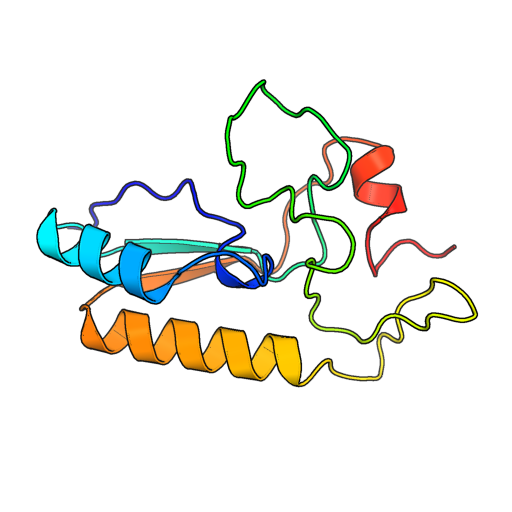 ? -6.432 -2.179 -14.482 1.00 89.50 111 TYR A CA 1
ATOM 887 C C . TYR A 1 111 ? -7.398 -1.353 -15.326 1.00 89.50 111 TYR A C 1
ATOM 889 O O . TYR A 1 111 ? -7.925 -1.831 -16.326 1.00 89.50 111 TYR A O 1
ATOM 897 N N . TYR A 1 112 ? -7.635 -0.111 -14.917 1.00 86.12 112 TYR A N 1
ATOM 898 C CA . TYR A 1 112 ? -8.629 0.763 -15.548 1.00 86.12 112 TYR A CA 1
ATOM 899 C C . TYR A 1 112 ? -8.106 1.524 -16.780 1.00 86.12 112 TYR A C 1
ATOM 901 O O . TYR A 1 112 ? -8.834 2.325 -17.360 1.00 86.12 112 TYR A O 1
ATOM 909 N N . GLY A 1 113 ? -6.860 1.284 -17.199 1.00 86.81 113 GLY A N 1
ATOM 910 C CA . GLY A 1 113 ? -6.267 1.935 -18.362 1.00 86.81 113 GLY A CA 1
ATOM 911 C C . GLY A 1 113 ? -4.888 1.392 -18.733 1.00 86.8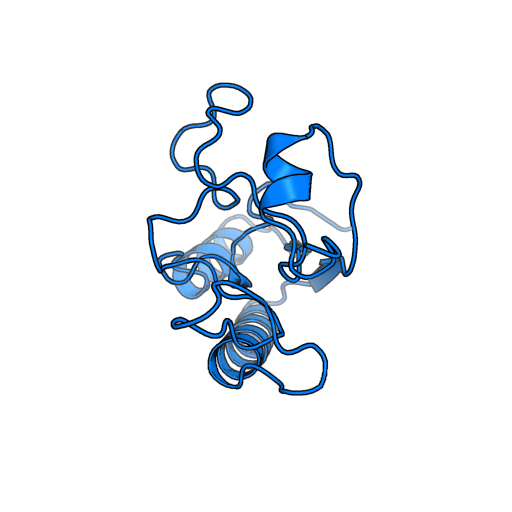1 113 GLY A C 1
ATOM 912 O O . GLY A 1 113 ? -4.209 0.743 -17.932 1.00 86.81 113 GLY A O 1
ATOM 913 N N . ASN A 1 114 ? -4.464 1.698 -19.963 1.00 90.31 114 ASN A N 1
ATOM 914 C CA . ASN A 1 114 ? -3.169 1.271 -20.506 1.00 90.31 114 ASN A CA 1
ATOM 915 C C . ASN A 1 114 ? -1.988 1.809 -19.694 1.00 90.31 114 ASN A C 1
ATOM 917 O O . ASN A 1 114 ? -0.984 1.121 -19.566 1.00 90.31 114 ASN A O 1
ATOM 921 N N . HIS A 1 115 ? -2.124 3.005 -19.120 1.00 90.38 115 HIS A N 1
ATOM 922 C CA . HIS A 1 115 ? -1.087 3.628 -18.300 1.00 90.38 115 HIS A CA 1
ATOM 923 C C . HIS A 1 115 ? -0.809 2.843 -17.010 1.00 90.38 115 HIS A C 1
ATOM 925 O O . HIS A 1 115 ? 0.337 2.569 -16.663 1.00 90.38 115 HIS A O 1
ATOM 931 N N . GLN A 1 116 ? -1.858 2.421 -16.300 1.00 91.25 116 GLN A N 1
ATOM 932 C CA . GLN A 1 116 ? -1.696 1.606 -15.094 1.00 91.25 116 GLN A CA 1
ATOM 933 C C . GLN A 1 116 ? -1.151 0.223 -15.452 1.00 91.25 116 GLN A C 1
ATOM 935 O O . GLN A 1 116 ? -0.295 -0.304 -14.743 1.00 91.25 116 GLN A O 1
ATOM 940 N N . TRP A 1 117 ? -1.606 -0.348 -16.573 1.00 92.50 117 TRP A N 1
ATOM 941 C CA . TRP A 1 117 ? -1.079 -1.619 -17.056 1.00 92.50 117 TRP A CA 1
ATOM 942 C C . TRP A 1 117 ? 0.400 -1.524 -17.446 1.00 92.50 117 TRP A C 1
ATOM 944 O O . TRP A 1 117 ? 1.161 -2.415 -17.089 1.00 92.50 117 TRP A O 1
ATOM 954 N N . SER A 1 118 ? 0.848 -0.456 -18.117 1.00 91.38 118 SER A N 1
ATOM 955 C CA . SER A 1 118 ? 2.256 -0.291 -18.520 1.00 91.38 118 SER A CA 1
ATOM 956 C C . SER A 1 118 ? 3.220 -0.188 -17.342 1.00 91.38 118 SER A C 1
ATOM 958 O O . SER A 1 118 ? 4.382 -0.549 -17.481 1.00 91.38 118 SER A O 1
ATOM 960 N N . ASN A 1 119 ? 2.742 0.275 -16.184 1.00 90.06 119 ASN A N 1
ATOM 961 C CA . ASN A 1 119 ? 3.547 0.362 -14.966 1.00 90.06 119 ASN A CA 1
ATOM 962 C C . ASN A 1 119 ? 3.587 -0.950 -14.169 1.00 90.06 119 ASN A C 1
ATOM 964 O O . ASN A 1 119 ? 4.434 -1.092 -13.289 1.00 90.06 119 ASN A O 1
ATOM 968 N N . SER A 1 120 ? 2.664 -1.879 -14.427 1.00 92.81 120 SER A N 1
ATOM 969 C CA . SER A 1 120 ? 2.495 -3.088 -13.621 1.00 92.81 120 SER A CA 1
ATOM 970 C C . SER A 1 120 ? 3.744 -3.980 -13.632 1.00 92.81 120 SER A C 1
ATOM 972 O O . SER A 1 120 ? 4.279 -4.245 -14.711 1.00 92.81 120 SER A O 1
ATOM 974 N N . PRO A 1 121 ? 4.138 -4.567 -12.483 1.00 94.00 121 PRO A N 1
ATOM 975 C CA . PRO A 1 121 ? 5.115 -5.655 -12.434 1.00 94.00 121 PRO A CA 1
ATOM 976 C C . PRO A 1 121 ? 4.761 -6.862 -13.311 1.00 94.00 121 PRO A C 1
ATOM 978 O O . PRO A 1 121 ? 5.645 -7.631 -13.671 1.00 94.00 121 PRO A O 1
ATOM 981 N N . PHE A 1 122 ? 3.482 -7.037 -13.654 1.00 93.25 122 PHE A N 1
ATOM 982 C CA . PHE A 1 122 ? 3.005 -8.146 -14.482 1.00 93.25 122 PHE A CA 1
ATOM 983 C C . PHE A 1 122 ? 2.944 -7.829 -15.973 1.00 93.25 122 PHE A C 1
ATOM 985 O O . PHE A 1 122 ? 2.544 -8.689 -16.759 1.00 93.25 122 PHE A O 1
ATOM 992 N N . ASN A 1 123 ? 3.307 -6.613 -16.379 1.00 92.62 123 ASN A N 1
ATOM 993 C CA . ASN A 1 123 ? 3.363 -6.288 -17.791 1.00 92.62 123 ASN A CA 1
ATOM 994 C C . ASN A 1 123 ? 4.556 -7.019 -18.442 1.00 92.62 123 ASN A C 1
ATOM 996 O O . ASN A 1 123 ? 5.684 -6.819 -17.992 1.00 92.62 123 ASN A O 1
ATOM 1000 N N . PRO A 1 124 ? 4.346 -7.847 -19.484 1.00 84.81 124 PRO A N 1
ATOM 1001 C CA . PRO A 1 124 ? 5.378 -8.720 -20.056 1.00 84.81 124 PRO A CA 1
ATOM 1002 C C . PRO A 1 124 ? 6.408 -7.996 -20.952 1.00 84.81 124 PRO A C 1
ATOM 1004 O O . PRO A 1 124 ? 6.929 -8.614 -21.878 1.00 84.81 124 PRO A O 1
ATOM 1007 N N . GLN A 1 125 ? 6.662 -6.701 -20.726 1.00 70.88 125 GLN A N 1
ATOM 1008 C CA . GLN A 1 125 ? 7.550 -5.877 -21.565 1.00 70.88 125 GLN A CA 1
ATOM 1009 C C . GLN A 1 125 ? 8.953 -6.449 -21.713 1.00 70.88 125 GLN A C 1
ATOM 1011 O O . GLN A 1 125 ? 9.472 -7.066 -20.759 1.00 70.88 125 GLN A O 1
#

pLDDT: mean 92.73, std 6.26, range [70.88, 98.81]

Solvent-accessible surface area (backbone atoms only — not comparable to full-atom values): 7186 Å² total; per-residue (Å²): 138,87,42,65,81,54,81,52,31,14,44,63,20,12,68,84,48,62,50,65,62,50,40,51,48,35,35,76,73,73,23,36,42,39,37,37,39,57,32,56,67,51,38,58,97,53,90,62,92,80,57,80,86,43,39,45,41,34,58,93,93,26,66,38,30,56,40,37,67,41,82,89,79,70,46,50,39,89,90,42,76,23,62,70,36,54,53,46,44,53,50,50,53,55,50,23,58,78,38,62,32,46,74,48,79,39,74,75,79,85,71,94,44,70,69,35,40,72,69,17,64,81,47,89,122